Protein AF-A0A965A9V5-F1 (afdb_monomer_lite)

Foldseek 3Di:
DPDFDQFKDKDKDWDWDDDPPDPDIDGPDIDIDMDGHADPVRHRHGDDD

Secondary structure (DSSP, 8-state):
--EE-SSEEEEEEEEEEE-TTSS-EEEEEEEEEEEE-B-TTS-B-PPP-

Structure (mmCIF, N/CA/C/O backbone):
data_AF-A0A965A9V5-F1
#
_entry.id   AF-A0A965A9V5-F1
#
loop_
_atom_site.group_PDB
_atom_site.id
_atom_site.type_symbol
_atom_site.label_atom_id
_atom_site.label_alt_id
_atom_site.label_comp_id
_atom_site.label_asym_id
_atom_site.label_entity_id
_atom_site.label_seq_id
_atom_site.pdbx_PDB_ins_code
_atom_site.Cartn_x
_atom_site.Cartn_y
_atom_site.Cartn_z
_atom_site.occupancy
_atom_site.B_iso_or_equiv
_atom_site.auth_seq_id
_atom_site.auth_comp_id
_atom_site.auth_asym_id
_atom_site.auth_atom_id
_atom_site.pdbx_PDB_model_num
ATOM 1 N N .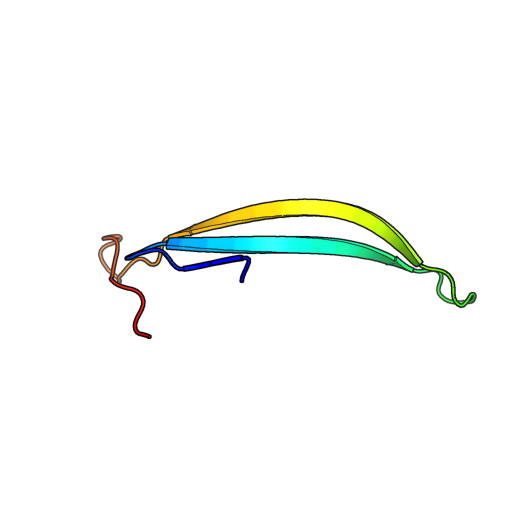 VAL A 1 1 ? -9.120 -4.533 -6.198 1.00 68.81 1 VAL A N 1
ATOM 2 C CA . VAL A 1 1 ? -9.242 -4.981 -4.787 1.00 68.81 1 VAL A CA 1
ATOM 3 C C . VAL A 1 1 ? -9.359 -6.492 -4.786 1.00 68.81 1 VAL A C 1
ATOM 5 O O . VAL A 1 1 ? -10.168 -7.008 -5.540 1.00 68.81 1 VAL A O 1
ATOM 8 N N . VAL A 1 2 ? -8.526 -7.189 -4.015 1.00 82.62 2 VAL A N 1
ATOM 9 C CA . VAL A 1 2 ? -8.503 -8.663 -3.946 1.00 82.62 2 VAL A CA 1
ATOM 10 C C . VAL A 1 2 ? -9.565 -9.174 -2.981 1.00 82.62 2 VAL A C 1
ATOM 12 O O . VAL A 1 2 ? -10.203 -10.186 -3.237 1.00 82.62 2 VAL A O 1
ATOM 15 N N . GLN A 1 3 ? -9.766 -8.468 -1.869 1.00 90.94 3 GLN A N 1
ATOM 16 C CA . GLN A 1 3 ? -10.729 -8.856 -0.846 1.00 90.94 3 GLN A CA 1
ATOM 17 C C . GLN A 1 3 ? -11.183 -7.630 -0.054 1.00 90.94 3 GLN A C 1
ATOM 19 O O . GLN A 1 3 ? -10.370 -6.761 0.267 1.00 90.94 3 GLN A O 1
ATOM 24 N N . VAL A 1 4 ? -12.469 -7.594 0.293 1.00 92.81 4 VAL A N 1
ATOM 25 C CA . VAL A 1 4 ? -13.061 -6.607 1.204 1.00 92.81 4 VAL A CA 1
ATOM 26 C C . VAL A 1 4 ? -13.442 -7.326 2.497 1.00 92.81 4 VAL A C 1
ATOM 28 O O . VAL A 1 4 ? -14.235 -8.265 2.469 1.00 92.81 4 VAL A O 1
ATOM 31 N N . GLY A 1 5 ? -12.833 -6.928 3.611 1.00 91.12 5 GLY A N 1
ATOM 32 C CA . GLY A 1 5 ? -13.219 -7.320 4.965 1.00 91.12 5 GLY A CA 1
ATOM 33 C C . GLY A 1 5 ? -14.213 -6.327 5.574 1.00 91.12 5 GLY A C 1
ATOM 34 O O . GLY A 1 5 ? -14.671 -5.403 4.910 1.00 91.12 5 GLY A O 1
ATOM 35 N N . ASN A 1 6 ? -14.541 -6.488 6.858 1.00 94.69 6 ASN A N 1
ATOM 36 C CA . ASN A 1 6 ? -15.472 -5.574 7.531 1.00 94.69 6 ASN A CA 1
ATOM 37 C C . ASN A 1 6 ? -14.897 -4.149 7.647 1.00 94.69 6 ASN A C 1
ATOM 39 O O . ASN A 1 6 ? -15.593 -3.180 7.368 1.00 94.69 6 ASN A O 1
ATOM 43 N N . THR A 1 7 ? -13.619 -4.028 8.022 1.00 96.62 7 THR A N 1
ATOM 44 C CA . THR A 1 7 ? -12.906 -2.744 8.189 1.00 96.62 7 THR A CA 1
ATOM 45 C C . THR A 1 7 ? -11.621 -2.652 7.362 1.00 96.62 7 THR A C 1
ATOM 47 O O . THR A 1 7 ? -10.915 -1.649 7.436 1.00 96.62 7 THR A O 1
ATOM 50 N N . SER A 1 8 ? -11.282 -3.685 6.583 1.00 95.75 8 SER A N 1
ATOM 51 C CA . SER A 1 8 ? -10.017 -3.770 5.848 1.00 95.75 8 SER A CA 1
ATOM 52 C C . SER A 1 8 ? -10.181 -4.112 4.368 1.00 95.75 8 SER A C 1
ATOM 54 O O . SER A 1 8 ? -11.150 -4.747 3.957 1.00 95.75 8 SER A O 1
ATOM 56 N N . LEU A 1 9 ? -9.207 -3.702 3.557 1.00 95.19 9 LEU A N 1
ATOM 57 C CA . LEU A 1 9 ? -9.108 -3.995 2.129 1.00 95.19 9 LEU A CA 1
ATOM 58 C C . LEU A 1 9 ? -7.775 -4.674 1.845 1.00 95.19 9 LEU A C 1
ATOM 60 O O . LEU A 1 9 ? -6.724 -4.133 2.181 1.00 95.19 9 LEU A O 1
ATOM 64 N N . LYS A 1 10 ? -7.808 -5.822 1.166 1.00 95.50 10 LYS A N 1
ATOM 65 C CA . LYS A 1 10 ? -6.614 -6.401 0.547 1.00 95.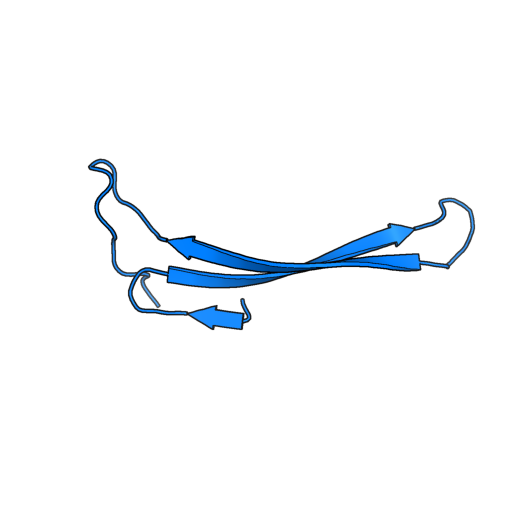50 10 LYS A CA 1
ATOM 66 C C . LYS A 1 10 ? -6.527 -5.930 -0.899 1.00 95.50 10 LYS A C 1
ATOM 68 O O . LYS A 1 10 ? -7.464 -6.121 -1.679 1.00 95.50 10 LYS A O 1
ATOM 73 N N . VAL A 1 11 ? -5.405 -5.335 -1.273 1.00 96.06 11 VAL A N 1
ATOM 74 C CA . VAL A 1 11 ? -5.151 -4.779 -2.605 1.00 96.06 11 VAL A CA 1
ATOM 75 C C . VAL A 1 11 ? -3.897 -5.427 -3.176 1.00 96.06 11 VAL A C 1
ATOM 77 O O . VAL A 1 11 ? -2.854 -5.414 -2.530 1.00 96.06 11 VAL A O 1
ATOM 80 N N . LYS A 1 12 ? -4.000 -5.989 -4.382 1.00 96.25 12 LYS A N 1
ATOM 81 C CA . LYS A 1 12 ? -2.839 -6.411 -5.166 1.00 96.25 12 LYS A CA 1
ATOM 82 C C . LYS A 1 12 ? -2.356 -5.216 -5.974 1.00 96.25 12 LYS A C 1
ATOM 84 O O . LYS A 1 12 ? -3.177 -4.564 -6.620 1.00 96.25 12 LYS A O 1
ATOM 89 N N . VAL A 1 13 ? -1.060 -4.948 -5.919 1.00 97.12 13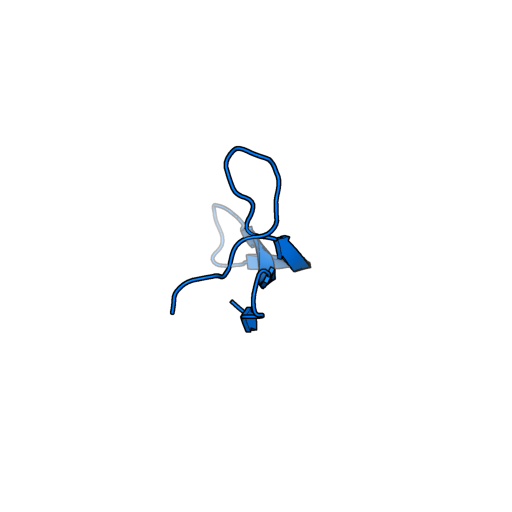 VAL A N 1
ATOM 90 C CA . VAL A 1 13 ? -0.389 -3.915 -6.704 1.00 97.12 13 VAL A CA 1
ATOM 91 C C . VAL A 1 13 ? 0.703 -4.593 -7.511 1.00 97.12 13 VAL A C 1
ATOM 93 O O . VAL A 1 13 ? 1.539 -5.300 -6.950 1.00 97.12 13 VAL A O 1
ATOM 96 N N . ASP A 1 14 ? 0.670 -4.361 -8.815 1.00 97.06 14 ASP A N 1
ATOM 97 C CA . ASP A 1 14 ? 1.671 -4.820 -9.764 1.00 97.06 14 ASP A CA 1
ATOM 98 C C . ASP A 1 14 ? 2.330 -3.570 -10.362 1.00 97.06 14 ASP A C 1
ATOM 100 O O . ASP A 1 14 ? 1.639 -2.700 -10.896 1.00 97.06 14 ASP A O 1
ATOM 104 N N . ILE A 1 15 ? 3.648 -3.457 -10.216 1.00 96.56 15 ILE A N 1
ATOM 105 C CA . ILE A 1 15 ? 4.453 -2.338 -10.710 1.00 96.56 15 ILE A CA 1
ATOM 106 C C . ILE A 1 15 ? 5.232 -2.819 -11.927 1.00 96.56 15 ILE A C 1
ATOM 108 O O . ILE A 1 15 ? 5.997 -3.782 -11.839 1.00 96.56 15 ILE A O 1
ATOM 112 N N . TYR A 1 16 ? 5.053 -2.116 -13.040 1.00 96.94 16 TYR A N 1
ATOM 113 C CA . TYR A 1 16 ? 5.726 -2.405 -14.298 1.00 96.94 16 TYR A CA 1
ATOM 114 C C . TYR A 1 16 ? 6.787 -1.350 -14.589 1.00 96.94 16 TYR A C 1
ATOM 116 O O . TYR A 1 16 ? 6.574 -0.163 -14.338 1.00 96.94 16 TYR A O 1
ATOM 124 N N . VAL A 1 17 ? 7.921 -1.794 -15.122 1.00 95.81 17 VAL A N 1
ATOM 125 C CA . VAL A 1 17 ? 8.937 -0.924 -15.716 1.00 95.81 17 VAL A CA 1
ATOM 126 C C . VAL A 1 17 ? 8.770 -1.002 -17.226 1.00 95.81 17 VAL A C 1
ATOM 128 O O . VAL A 1 17 ? 8.746 -2.095 -17.792 1.00 95.81 17 VAL A O 1
ATOM 131 N N . GLU A 1 18 ? 8.628 0.154 -17.868 1.00 96.06 18 GLU A N 1
ATOM 132 C CA . GLU A 1 18 ? 8.414 0.267 -19.313 1.00 96.06 18 GLU A CA 1
ATOM 133 C C . GLU A 1 18 ? 9.592 0.998 -19.958 1.00 96.06 18 GLU A C 1
ATOM 135 O O . GLU A 1 18 ? 10.169 1.917 -19.367 1.00 96.06 18 GLU A O 1
ATOM 140 N N . GLN A 1 19 ? 9.958 0.589 -21.173 1.00 92.44 19 GLN A N 1
ATOM 141 C CA . GLN A 1 19 ? 10.944 1.320 -21.963 1.00 92.44 19 GLN A CA 1
ATOM 142 C C . GLN A 1 19 ? 10.260 2.411 -22.792 1.00 92.44 19 GLN A C 1
ATOM 144 O O . GLN A 1 19 ? 9.277 2.157 -23.473 1.00 92.44 19 GLN A O 1
ATOM 149 N N . MET A 1 20 ? 10.807 3.630 -22.791 1.00 91.44 20 MET A N 1
ATOM 150 C CA . MET A 1 20 ? 10.195 4.776 -23.486 1.00 91.44 20 MET A CA 1
ATOM 151 C C . MET A 1 20 ? 10.131 4.614 -25.015 1.00 91.44 20 MET A C 1
ATOM 153 O O . MET A 1 20 ? 9.249 5.179 -25.654 1.00 91.44 20 MET A O 1
ATOM 157 N N . TYR A 1 21 ? 11.075 3.874 -25.601 1.00 93.25 21 TYR A N 1
ATOM 158 C CA . TYR A 1 21 ? 11.229 3.743 -27.056 1.00 93.25 21 TYR A CA 1
ATOM 159 C C . TYR A 1 21 ? 10.978 2.321 -27.574 1.00 93.25 21 TYR A C 1
ATOM 161 O O . TYR A 1 21 ? 11.314 2.020 -28.717 1.00 93.25 21 TYR A O 1
ATOM 169 N N . ALA A 1 22 ? 10.430 1.436 -26.743 1.00 92.44 22 ALA A N 1
ATOM 170 C CA . ALA A 1 22 ? 10.106 0.072 -27.134 1.00 92.44 22 ALA A CA 1
ATOM 171 C C . ALA A 1 22 ? 8.781 -0.350 -26.497 1.00 92.44 22 ALA A C 1
ATOM 173 O O . ALA A 1 22 ? 8.537 -0.045 -25.335 1.00 92.44 22 ALA A O 1
ATOM 174 N N . ASP A 1 23 ? 7.972 -1.126 -27.218 1.00 87.94 23 ASP A N 1
ATOM 175 C CA . ASP A 1 23 ? 6.678 -1.646 -26.741 1.00 87.94 23 ASP A CA 1
ATOM 176 C C . ASP A 1 23 ? 6.835 -2.823 -25.756 1.00 87.94 23 ASP A C 1
ATOM 178 O O . ASP A 1 23 ? 6.089 -3.804 -25.774 1.00 87.94 23 ASP A O 1
ATOM 182 N N . ALA A 1 24 ? 7.850 -2.751 -24.897 1.00 93.12 24 ALA A N 1
ATOM 183 C CA . ALA A 1 24 ? 8.171 -3.758 -23.906 1.00 93.12 24 ALA A CA 1
ATOM 184 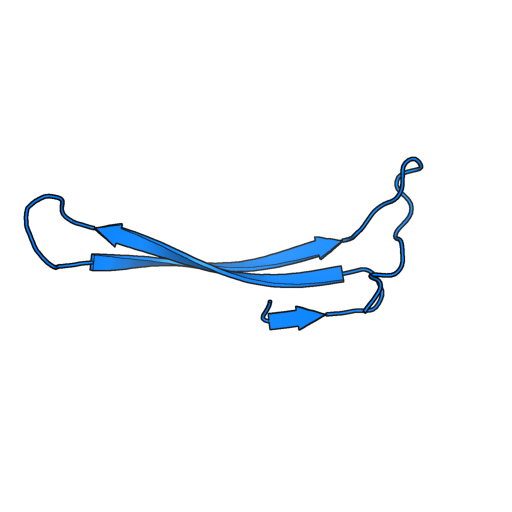C C . ALA A 1 24 ? 7.978 -3.195 -22.497 1.00 93.12 24 ALA A C 1
ATOM 186 O O . ALA A 1 24 ? 8.472 -2.117 -22.152 1.00 93.12 24 ALA A O 1
ATOM 187 N N . ARG A 1 25 ? 7.306 -3.986 -21.661 1.00 94.75 25 ARG A N 1
ATOM 188 C CA . ARG A 1 25 ? 7.211 -3.760 -20.222 1.00 94.75 25 ARG A CA 1
ATOM 189 C C . ARG A 1 25 ? 7.469 -5.038 -19.453 1.00 94.75 25 ARG A C 1
ATOM 191 O O . ARG A 1 25 ? 7.086 -6.122 -19.892 1.00 94.75 25 ARG A O 1
ATOM 198 N N . GLU A 1 26 ? 8.046 -4.887 -18.275 1.00 95.81 26 GLU A N 1
ATOM 199 C CA . GLU A 1 26 ? 8.357 -5.987 -17.373 1.00 95.81 26 GLU A CA 1
ATOM 200 C C . GLU A 1 26 ? 7.692 -5.757 -16.016 1.00 95.81 26 GLU A C 1
ATOM 202 O O . GLU A 1 26 ? 7.687 -4.641 -15.496 1.00 95.81 26 GLU A O 1
ATOM 207 N N . LEU A 1 27 ? 7.117 -6.815 -15.437 1.00 96.69 27 LEU A N 1
ATOM 208 C CA . LEU A 1 27 ? 6.630 -6.786 -14.061 1.00 96.69 27 LEU A CA 1
ATOM 209 C C . LEU A 1 27 ? 7.835 -6.772 -13.116 1.00 96.69 27 LEU A C 1
ATOM 211 O O . LEU A 1 27 ? 8.458 -7.805 -12.895 1.00 96.69 27 LEU A O 1
ATOM 215 N N . ALA A 1 28 ? 8.135 -5.617 -12.533 1.00 96.94 28 ALA A N 1
ATOM 216 C CA . ALA A 1 28 ? 9.272 -5.471 -11.634 1.00 96.94 28 ALA A CA 1
ATOM 217 C C . ALA A 1 28 ? 8.933 -5.890 -10.199 1.00 96.94 28 ALA A C 1
ATOM 219 O O . ALA A 1 28 ? 9.745 -6.508 -9.514 1.00 96.94 28 ALA A O 1
ATOM 220 N N . VAL A 1 29 ? 7.731 -5.548 -9.723 1.00 97.00 29 VAL A N 1
ATOM 221 C CA . VAL A 1 29 ? 7.310 -5.821 -8.341 1.00 97.00 29 VAL A CA 1
ATOM 222 C C . VAL A 1 29 ? 5.839 -6.210 -8.311 1.00 97.00 29 VAL A C 1
ATOM 224 O O . VAL A 1 29 ? 5.002 -5.545 -8.915 1.00 97.00 29 VAL A O 1
ATOM 227 N N . SER A 1 30 ? 5.508 -7.252 -7.550 1.00 96.94 30 SER A N 1
ATOM 228 C CA . SER A 1 30 ? 4.129 -7.606 -7.210 1.00 96.94 30 SER A CA 1
ATOM 229 C C . SER A 1 30 ? 3.990 -7.717 -5.698 1.00 96.94 30 SER A C 1
ATOM 231 O O . SER A 1 30 ? 4.829 -8.321 -5.029 1.00 96.94 30 SER A O 1
ATOM 233 N N . GLY A 1 31 ? 2.934 -7.125 -5.148 1.00 96.62 31 GLY A N 1
ATOM 234 C CA . GLY A 1 31 ? 2.703 -7.099 -3.711 1.00 96.62 31 GLY A CA 1
ATOM 235 C C . GLY A 1 31 ? 1.226 -7.118 -3.355 1.00 96.62 31 GLY A C 1
ATOM 236 O O . GLY A 1 31 ? 0.376 -6.605 -4.082 1.00 96.62 31 GLY A O 1
ATOM 237 N N . ASN A 1 32 ? 0.923 -7.700 -2.197 1.00 96.19 32 ASN A N 1
ATOM 238 C CA . ASN A 1 32 ? -0.393 -7.608 -1.581 1.00 96.19 32 ASN A CA 1
ATOM 239 C C . ASN A 1 32 ? -0.304 -6.712 -0.351 1.00 96.19 32 ASN A C 1
ATOM 241 O O . ASN A 1 32 ? 0.454 -6.986 0.576 1.00 96.19 32 ASN A O 1
ATOM 245 N N . PHE A 1 33 ? -1.130 -5.679 -0.328 1.00 96.31 33 PHE A N 1
ATOM 246 C CA . PHE A 1 33 ? -1.190 -4.698 0.741 1.00 96.31 33 PHE A CA 1
ATOM 247 C C . PHE A 1 33 ? -2.523 -4.819 1.461 1.00 96.31 33 PHE A C 1
ATOM 249 O O . PHE A 1 33 ? -3.563 -5.028 0.833 1.00 96.31 33 PHE A O 1
ATOM 256 N N . THR A 1 34 ? -2.495 -4.693 2.785 1.00 95.56 34 THR A N 1
ATOM 257 C CA . THR A 1 34 ? -3.708 -4.661 3.602 1.00 95.56 34 THR A CA 1
ATOM 258 C C . THR A 1 34 ? -3.873 -3.267 4.177 1.00 95.56 34 THR A C 1
ATOM 260 O O . THR A 1 34 ? -3.009 -2.789 4.905 1.00 95.56 34 THR A O 1
ATOM 263 N N . PHE A 1 35 ? -4.991 -2.631 3.855 1.00 95.88 35 PHE A N 1
ATOM 264 C CA . PHE A 1 35 ? -5.381 -1.326 4.373 1.00 95.88 35 PHE A CA 1
ATOM 265 C C . PHE A 1 35 ? -6.516 -1.493 5.375 1.00 95.88 35 PHE A C 1
ATOM 267 O O . PHE A 1 35 ? -7.345 -2.388 5.218 1.00 95.88 35 PHE A O 1
ATOM 274 N N . VAL A 1 36 ? -6.573 -0.625 6.383 1.00 96.56 36 VAL A N 1
ATOM 275 C CA . VAL A 1 36 ? -7.658 -0.578 7.373 1.00 96.56 36 VAL A CA 1
ATOM 276 C C . VAL A 1 36 ? -8.290 0.806 7.319 1.00 96.56 36 VAL A C 1
ATOM 278 O O . VAL A 1 36 ? -7.582 1.808 7.397 1.00 96.56 36 VAL A O 1
ATOM 281 N N . ALA A 1 37 ? -9.611 0.864 7.168 1.00 96.00 37 ALA A N 1
ATOM 282 C CA . ALA A 1 37 ? -10.362 2.110 7.216 1.00 96.00 37 ALA A CA 1
ATOM 283 C C . ALA A 1 37 ? -10.446 2.595 8.668 1.00 96.00 37 ALA A C 1
ATOM 285 O O . ALA A 1 37 ? -10.873 1.842 9.543 1.00 96.00 37 ALA A O 1
ATOM 286 N N . LEU A 1 38 ? -10.038 3.838 8.919 1.00 97.12 38 LEU A N 1
ATOM 287 C CA . LEU A 1 38 ? -10.032 4.470 10.240 1.00 97.12 38 LEU A CA 1
ATOM 288 C C . LEU A 1 38 ? -10.890 5.743 10.220 1.00 97.12 38 LEU A C 1
ATOM 290 O O . LEU A 1 38 ? -10.910 6.447 9.212 1.00 97.12 38 LEU A O 1
ATOM 294 N N . ASP A 1 39 ? -11.570 6.050 11.324 1.00 95.50 39 ASP A N 1
ATOM 295 C CA . ASP A 1 39 ? -12.227 7.347 11.531 1.00 95.50 39 ASP A CA 1
ATOM 296 C C . ASP A 1 39 ? -11.264 8.431 12.050 1.00 95.50 39 ASP A C 1
ATOM 298 O O . ASP A 1 39 ? -10.071 8.202 12.274 1.00 95.50 39 ASP A O 1
ATOM 302 N N . ALA A 1 40 ? -11.806 9.629 12.294 1.00 97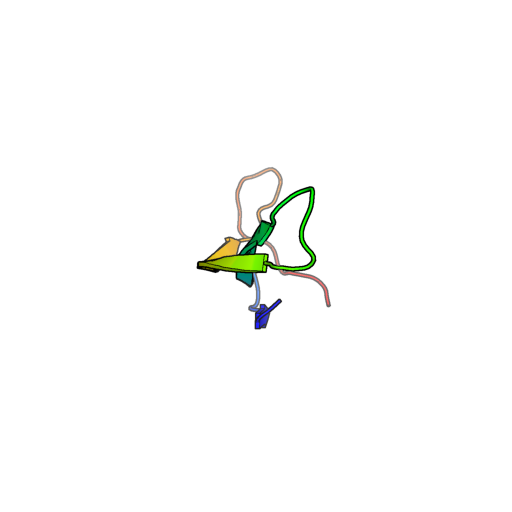.19 40 ALA A N 1
ATOM 303 C CA . ALA A 1 40 ? -11.082 10.765 12.865 1.00 97.19 40 ALA A CA 1
ATOM 304 C C . ALA A 1 40 ? -10.469 10.482 14.253 1.00 97.19 40 ALA A C 1
ATOM 306 O O . ALA A 1 40 ? -9.491 11.120 14.636 1.00 97.19 40 ALA A O 1
ATOM 307 N N . ASN A 1 41 ? -10.996 9.499 14.987 1.00 97.56 41 ASN A N 1
ATOM 308 C CA . ASN A 1 41 ? -10.503 9.074 16.297 1.00 97.56 41 ASN A CA 1
ATOM 309 C C . ASN A 1 41 ? -9.537 7.878 16.201 1.00 97.56 41 ASN A C 1
ATOM 311 O O . ASN A 1 41 ? -9.198 7.272 17.221 1.00 97.56 41 ASN A O 1
ATOM 315 N N . LYS A 1 42 ? -9.087 7.525 14.986 1.00 95.56 42 LYS A N 1
ATOM 316 C CA . LYS A 1 42 ? -8.230 6.366 14.689 1.00 95.56 42 LYS A CA 1
ATOM 317 C C . LYS A 1 42 ? -8.859 5.025 15.089 1.00 95.56 42 LYS A C 1
ATOM 319 O O . LYS A 1 42 ? -8.139 4.066 15.374 1.00 95.56 42 LYS A O 1
ATOM 324 N N . LYS A 1 43 ? -10.191 4.928 15.118 1.00 97.69 43 LYS A N 1
ATOM 325 C CA . LYS A 1 43 ? -10.904 3.662 15.321 1.00 97.69 43 LYS A CA 1
ATOM 326 C C . LYS A 1 43 ? -11.240 3.021 13.974 1.00 97.69 43 LYS A C 1
ATOM 328 O O . LYS A 1 43 ? -11.633 3.737 13.054 1.00 97.69 43 LYS A O 1
ATOM 333 N N . PRO A 1 44 ? -11.099 1.689 13.833 1.00 97.25 44 PRO A N 1
ATOM 334 C CA . PRO A 1 44 ? -11.518 0.997 12.624 1.00 97.25 44 PRO A CA 1
ATOM 335 C C . PRO A 1 44 ? -13.002 1.205 12.342 1.00 97.25 44 PRO A C 1
ATOM 337 O O . PRO A 1 44 ? -13.834 0.968 13.217 1.00 97.25 44 PRO A O 1
ATOM 340 N N . VAL A 1 45 ? -13.330 1.592 11.113 1.00 96.88 45 VAL A N 1
ATOM 341 C CA . VAL A 1 45 ? -14.715 1.777 10.671 1.00 96.88 45 VAL A CA 1
ATOM 342 C C . VAL A 1 45 ? -15.092 0.794 9.587 1.00 96.88 45 VAL A C 1
ATOM 344 O O . VAL A 1 45 ? -14.254 0.305 8.827 1.00 96.88 45 VAL A O 1
ATOM 347 N N . LYS A 1 46 ? -16.387 0.489 9.539 1.00 96.12 46 LYS A N 1
ATOM 348 C CA . LYS A 1 46 ? -16.937 -0.421 8.549 1.00 96.12 46 LYS A CA 1
ATOM 349 C C . LYS A 1 46 ? -16.817 0.188 7.157 1.00 96.12 46 LYS A C 1
ATOM 351 O O . LYS A 1 46 ? -17.209 1.332 6.939 1.00 96.12 46 LYS A O 1
ATOM 356 N N . ILE A 1 47 ? -16.317 -0.599 6.216 1.00 91.38 47 ILE A N 1
ATOM 357 C CA . ILE A 1 47 ? -16.300 -0.220 4.806 1.00 91.38 47 ILE A CA 1
ATOM 358 C C . ILE A 1 47 ? -17.733 -0.386 4.285 1.00 91.38 47 ILE A C 1
ATOM 360 O O . ILE A 1 47 ? -18.300 -1.479 4.359 1.00 91.38 47 ILE A O 1
ATOM 364 N N . MET A 1 48 ? -18.346 0.708 3.825 1.00 78.00 48 MET A N 1
ATOM 365 C CA . MET A 1 48 ? -19.685 0.675 3.228 1.00 78.00 48 MET A CA 1
ATOM 366 C C . MET A 1 48 ? -19.597 0.020 1.844 1.00 78.00 48 MET A C 1
ATOM 368 O O . MET A 1 48 ? -18.648 0.278 1.103 1.00 78.00 48 MET A O 1
ATOM 372 N N . ARG A 1 49 ? -20.548 -0.866 1.536 1.00 62.28 49 ARG A N 1
ATOM 373 C CA . ARG A 1 49 ? -20.639 -1.572 0.254 1.00 62.28 49 ARG A CA 1
ATOM 374 C C . ARG A 1 49 ? -21.732 -0.960 -0.602 1.00 62.28 49 ARG A C 1
ATOM 376 O O . ARG A 1 49 ? -22.753 -0.564 0.001 1.00 62.28 49 ARG A 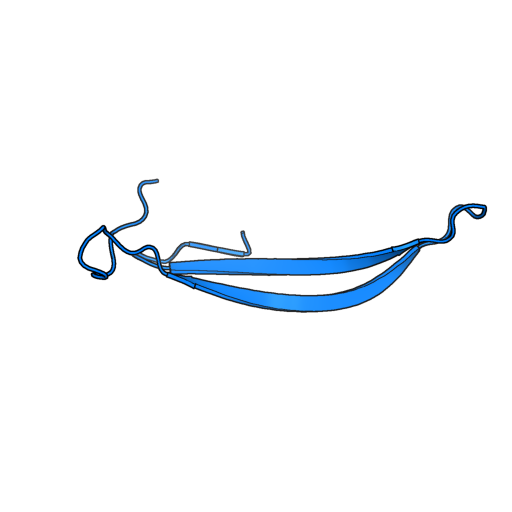O 1
#

pLDDT: mean 93.48, std 6.85, range [62.28, 97.69]

Radius of gyration: 16.22 Å; chains: 1; bounding box: 32×20×43 Å

Sequence (49 aa):
VVQVGNTSLKVKVDIYVEQMYADARELAVSGNFTFVALDANKKPVKIMR